Protein AF-A0A973GF96-F1 (afdb_monomer)

Solvent-accessible surface area (backbone atoms only — not comparable to full-atom values): 6576 Å² total; per-residue (Å²): 126,82,78,72,76,74,77,80,76,48,70,66,60,51,32,54,51,47,19,66,75,70,74,46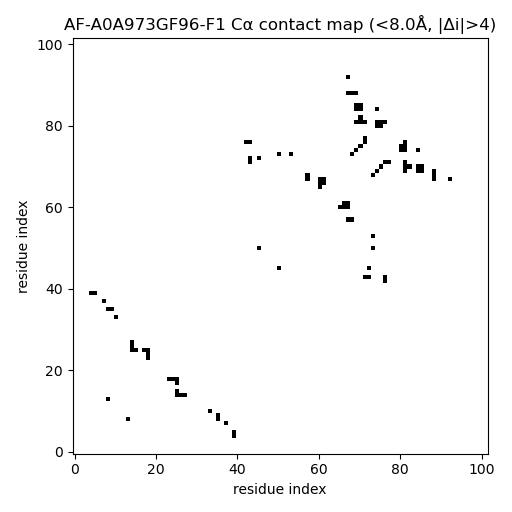,94,52,54,78,91,75,56,94,75,86,82,87,81,87,67,99,65,75,82,81,78,82,54,92,67,42,68,59,52,49,51,53,48,54,52,56,32,62,74,71,48,101,57,88,87,64,36,47,88,66,54,38,79,49,68,70,44,19,53,53,48,40,50,55,50,51,55,51,51,54,52,53,51,57,66,71,76,110

Nearest PDB structures (foldseek):
  1skr-assembly1_A  TM=3.603E-01  e=5.809E+00  Escherichia phage T7

Structure (mmCIF, N/CA/C/O backbone):
data_AF-A0A973GF96-F1
#
_entry.id   AF-A0A973GF96-F1
#
loop_
_atom_site.group_PDB
_atom_site.id
_atom_site.type_symbol
_atom_site.label_atom_id
_atom_site.label_alt_id
_atom_site.label_comp_id
_atom_site.label_asym_id
_atom_site.label_entity_id
_atom_site.label_seq_id
_atom_site.pdbx_PDB_ins_code
_atom_site.Cartn_x
_atom_site.Cartn_y
_atom_site.Cartn_z
_atom_site.occupancy
_atom_site.B_iso_or_equiv
_atom_site.auth_seq_id
_atom_site.auth_comp_id
_atom_site.auth_asym_id
_atom_site.auth_atom_id
_atom_site.pdbx_PDB_model_num
ATOM 1 N N . GLY A 1 1 ? -7.239 18.621 -9.457 1.00 37.84 1 GLY A N 1
ATOM 2 C CA . GLY A 1 1 ? -7.088 18.358 -10.898 1.00 37.84 1 GLY A CA 1
ATOM 3 C C . GLY A 1 1 ? -7.367 16.895 -11.134 1.00 37.84 1 GLY A C 1
ATOM 4 O O . GLY A 1 1 ? -6.974 16.092 -10.298 1.00 37.84 1 GLY A O 1
ATOM 5 N N . ARG A 1 2 ? -8.088 16.551 -12.203 1.00 37.94 2 ARG A N 1
ATOM 6 C CA . ARG A 1 2 ? -8.207 15.157 -12.652 1.00 37.94 2 ARG A CA 1
ATOM 7 C C . ARG A 1 2 ? -6.775 14.628 -12.840 1.00 37.94 2 ARG A C 1
ATOM 9 O O . ARG A 1 2 ? -6.010 15.352 -13.476 1.00 37.94 2 ARG A O 1
ATOM 16 N N . PRO A 1 3 ? -6.372 13.489 -12.249 1.00 47.53 3 PRO A N 1
ATOM 17 C CA . PRO A 1 3 ? -5.050 12.950 -12.526 1.00 47.53 3 PRO A CA 1
ATOM 18 C C . PRO A 1 3 ? -4.946 12.766 -14.039 1.00 47.53 3 PRO A C 1
ATOM 20 O O . PRO A 1 3 ? -5.864 12.221 -14.660 1.00 47.53 3 PRO A O 1
ATOM 23 N N . ASP A 1 4 ? -3.881 13.320 -14.617 1.00 51.06 4 ASP A N 1
ATOM 24 C CA . ASP A 1 4 ? -3.524 13.085 -16.009 1.00 51.06 4 ASP A CA 1
ATOM 25 C C . ASP A 1 4 ? -3.574 11.574 -16.233 1.00 51.06 4 ASP A C 1
ATOM 27 O O . ASP A 1 4 ? -3.113 10.812 -15.376 1.00 51.06 4 ASP A O 1
ATOM 31 N N . ARG A 1 5 ? -4.210 11.124 -17.318 1.00 55.50 5 ARG A N 1
ATOM 32 C CA . ARG A 1 5 ? -4.266 9.698 -17.652 1.00 55.50 5 ARG A CA 1
ATOM 33 C C . ARG A 1 5 ? -2.815 9.239 -17.709 1.00 55.50 5 ARG A C 1
ATOM 35 O O . ARG A 1 5 ? -2.125 9.645 -18.638 1.00 55.50 5 ARG A O 1
ATOM 42 N N . ALA A 1 6 ? -2.353 8.483 -16.708 1.00 58.41 6 ALA A N 1
ATOM 43 C CA . ALA A 1 6 ? -0.967 8.037 -16.651 1.00 58.41 6 ALA A CA 1
ATOM 44 C C . ALA A 1 6 ? -0.606 7.501 -18.037 1.00 58.41 6 ALA A C 1
ATOM 46 O O . ALA A 1 6 ? -1.337 6.657 -18.570 1.00 58.41 6 ALA A O 1
ATOM 47 N N . ALA A 1 7 ? 0.410 8.100 -18.666 1.00 63.34 7 ALA A N 1
ATOM 48 C CA . ALA A 1 7 ? 0.797 7.732 -20.015 1.00 63.34 7 ALA A CA 1
ATOM 49 C C . ALA A 1 7 ? 1.006 6.216 -20.024 1.00 63.34 7 ALA A C 1
ATOM 51 O O . ALA A 1 7 ? 1.749 5.685 -19.197 1.00 63.34 7 ALA A O 1
ATOM 52 N N . ARG A 1 8 ? 0.264 5.514 -20.887 1.00 71.94 8 ARG A N 1
ATOM 53 C CA . ARG A 1 8 ? 0.437 4.072 -21.050 1.00 71.94 8 ARG A CA 1
ATOM 54 C C . ARG A 1 8 ? 1.889 3.838 -21.438 1.00 71.94 8 ARG A C 1
ATOM 56 O O . ARG A 1 8 ? 2.353 4.435 -22.404 1.00 71.94 8 ARG A O 1
ATOM 63 N N . VAL A 1 9 ? 2.592 3.010 -20.674 1.00 83.44 9 VAL A N 1
ATOM 64 C CA . VAL A 1 9 ? 3.954 2.606 -21.019 1.00 83.44 9 VAL A CA 1
ATOM 65 C C . VAL A 1 9 ? 3.829 1.395 -21.930 1.00 83.44 9 VAL A C 1
ATOM 67 O O . VAL A 1 9 ? 3.530 0.287 -21.476 1.00 83.44 9 VAL A O 1
ATOM 70 N N . ASP A 1 10 ? 3.988 1.629 -23.229 1.00 89.88 10 ASP A N 1
ATOM 71 C CA . ASP A 1 10 ? 3.992 0.560 -24.218 1.00 89.88 10 ASP A CA 1
ATOM 72 C C . ASP A 1 10 ? 5.279 -0.278 -24.147 1.00 89.88 10 ASP A C 1
ATOM 74 O O . ASP A 1 10 ? 6.245 0.033 -23.442 1.00 89.88 10 ASP A O 1
ATOM 78 N N . GLN A 1 11 ? 5.262 -1.409 -24.848 1.00 93.75 11 GLN A N 1
ATOM 79 C CA . GLN A 1 11 ? 6.366 -2.364 -24.854 1.00 93.75 11 GLN A CA 1
ATOM 80 C C . GLN A 1 11 ? 7.667 -1.749 -25.390 1.00 93.75 11 GLN A C 1
ATOM 82 O O . GLN A 1 11 ? 8.741 -2.063 -24.882 1.00 93.75 11 GLN A O 1
ATOM 87 N N . GLU A 1 12 ? 7.583 -0.886 -26.404 1.00 93.81 12 GLU A N 1
ATOM 88 C CA . GLU A 1 12 ? 8.753 -0.254 -27.016 1.00 93.81 12 GLU A CA 1
ATOM 89 C C . GLU A 1 12 ? 9.451 0.688 -26.030 1.00 93.81 12 GLU A C 1
ATOM 91 O O . GLU A 1 12 ? 10.660 0.567 -25.816 1.00 93.81 12 GLU A O 1
ATOM 96 N N . THR A 1 13 ? 8.685 1.543 -25.349 1.00 93.88 13 THR A N 1
ATOM 97 C CA . THR A 1 13 ? 9.202 2.429 -24.298 1.00 93.88 13 THR A CA 1
ATOM 98 C C . THR A 1 13 ? 9.856 1.619 -23.179 1.00 93.88 13 THR A C 1
ATOM 100 O O . THR A 1 13 ? 10.975 1.918 -22.761 1.00 93.88 13 THR A O 1
ATOM 103 N N . ALA A 1 14 ? 9.206 0.538 -22.733 1.00 94.31 14 ALA A N 1
ATOM 104 C CA . ALA A 1 14 ? 9.740 -0.323 -21.682 1.00 94.31 14 ALA A CA 1
ATOM 105 C C . ALA A 1 14 ? 11.069 -0.999 -22.080 1.00 94.31 14 ALA A C 1
ATOM 107 O O . ALA A 1 14 ? 11.984 -1.083 -21.258 1.00 94.31 14 ALA A O 1
ATOM 108 N N . LEU A 1 15 ? 11.208 -1.464 -23.328 1.00 96.38 15 LEU A N 1
ATOM 109 C CA . LEU A 1 15 ? 12.444 -2.073 -23.843 1.00 96.38 15 LEU A CA 1
ATOM 110 C C . LEU A 1 15 ? 13.583 -1.053 -23.981 1.00 96.38 15 LEU A C 1
ATOM 112 O O . LEU A 1 15 ? 14.731 -1.359 -23.641 1.00 96.38 15 LEU A O 1
ATOM 116 N N . ALA A 1 16 ? 13.272 0.167 -24.428 1.00 96.50 16 ALA A N 1
ATOM 117 C CA . ALA A 1 16 ? 14.243 1.253 -24.517 1.00 96.50 16 ALA A CA 1
ATOM 118 C C . ALA A 1 16 ? 14.793 1.631 -23.131 1.00 96.50 16 ALA A C 1
ATOM 120 O O . ALA A 1 16 ? 16.013 1.685 -22.939 1.00 96.50 16 ALA A O 1
ATOM 121 N N . ASP A 1 17 ? 13.914 1.809 -22.142 1.00 96.00 17 ASP A N 1
ATOM 122 C CA . ASP A 1 17 ? 14.313 2.102 -20.762 1.00 96.00 17 ASP A CA 1
ATOM 123 C C . ASP A 1 17 ? 15.082 0.940 -20.131 1.00 96.00 17 ASP A C 1
ATOM 125 O O . ASP A 1 17 ? 16.095 1.156 -19.466 1.00 96.00 17 ASP A O 1
ATOM 129 N N . THR A 1 18 ? 14.667 -0.302 -20.391 1.00 96.44 18 THR A N 1
ATOM 130 C CA . THR A 1 18 ? 15.385 -1.499 -19.928 1.00 96.44 18 THR A CA 1
ATOM 131 C C . THR A 1 18 ? 16.810 -1.525 -20.474 1.00 96.44 18 THR A C 1
ATOM 133 O O . THR A 1 18 ? 17.757 -1.704 -19.708 1.00 96.44 18 THR A O 1
ATOM 136 N N . SER A 1 19 ? 16.983 -1.274 -21.776 1.00 98.00 19 SER A N 1
ATOM 137 C CA . SER A 1 19 ? 18.309 -1.223 -22.399 1.00 98.00 19 SER A CA 1
ATOM 138 C C . SER A 1 19 ? 19.188 -0.144 -21.766 1.00 98.00 19 SER A C 1
ATOM 140 O O . SER A 1 19 ? 20.363 -0.371 -21.472 1.00 98.00 19 SER A O 1
ATOM 142 N N . ARG A 1 20 ? 18.607 1.029 -21.486 1.00 98.12 20 ARG A N 1
ATOM 143 C CA . ARG A 1 20 ? 19.298 2.141 -20.826 1.00 98.12 20 ARG A CA 1
ATOM 144 C C . ARG A 1 20 ? 19.700 1.817 -19.386 1.00 98.12 20 ARG A C 1
ATOM 146 O O . ARG A 1 20 ? 20.803 2.171 -18.982 1.00 98.12 20 ARG A O 1
ATOM 153 N N . LEU A 1 21 ? 18.819 1.183 -18.614 1.00 97.50 21 LEU A N 1
ATOM 154 C CA . LEU A 1 21 ? 19.061 0.845 -17.209 1.00 97.50 21 LEU A CA 1
ATOM 155 C C . LEU A 1 21 ? 20.097 -0.271 -17.051 1.00 97.50 21 LEU A C 1
ATOM 157 O O . LEU A 1 21 ? 20.892 -0.233 -16.115 1.00 97.50 21 LEU A O 1
ATOM 161 N N . LEU A 1 22 ? 20.088 -1.251 -17.955 1.00 97.12 22 LEU A N 1
ATOM 162 C CA . LEU A 1 22 ? 20.983 -2.408 -17.898 1.00 97.12 22 LEU A CA 1
ATOM 163 C C . LEU A 1 22 ? 22.306 -2.191 -18.646 1.00 97.12 22 LEU A C 1
ATOM 165 O O . LEU A 1 22 ? 23.259 -2.931 -18.414 1.00 97.12 22 LEU A O 1
ATOM 169 N N . GLY A 1 23 ? 22.381 -1.199 -19.539 1.00 98.00 23 GLY A N 1
ATOM 170 C CA . GLY A 1 23 ? 23.577 -0.905 -20.335 1.00 98.00 23 GLY A CA 1
ATOM 171 C C . GLY A 1 23 ? 23.851 -1.908 -21.462 1.00 98.00 23 GLY A C 1
ATOM 172 O O . GLY A 1 23 ? 24.945 -1.915 -22.023 1.00 98.00 23 GLY A O 1
ATOM 173 N N . VAL A 1 24 ? 22.875 -2.751 -21.803 1.00 97.75 24 VAL A N 1
ATOM 174 C CA . VAL A 1 24 ? 2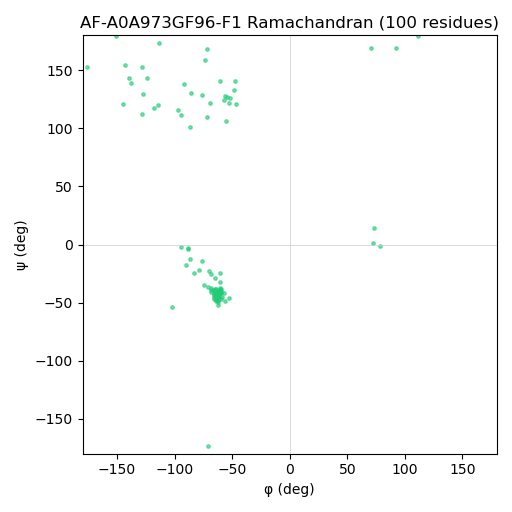2.934 -3.734 -22.894 1.00 97.75 24 VAL A CA 1
ATOM 175 C C . VAL A 1 24 ? 21.712 -3.576 -23.790 1.00 97.75 24 VAL A C 1
ATOM 177 O O . VAL A 1 24 ? 20.664 -3.134 -23.329 1.00 97.75 24 VAL A O 1
ATOM 180 N N . ALA A 1 25 ? 21.828 -3.933 -25.069 1.00 97.06 25 ALA A N 1
ATOM 181 C CA . ALA A 1 25 ? 20.677 -3.917 -25.966 1.00 97.06 25 ALA A CA 1
ATOM 182 C C . ALA A 1 25 ? 19.694 -5.032 -25.576 1.00 97.06 25 ALA A C 1
ATOM 184 O O . ALA A 1 25 ? 20.067 -6.203 -25.576 1.00 97.06 25 ALA A O 1
ATOM 185 N N . VAL A 1 26 ? 18.452 -4.659 -25.263 1.00 97.19 26 VAL A N 1
ATOM 186 C CA . VAL A 1 26 ? 17.332 -5.580 -25.037 1.00 97.19 26 VAL A CA 1
ATOM 187 C C . VAL A 1 26 ? 16.267 -5.289 -26.086 1.00 97.19 26 VAL A C 1
ATOM 189 O O . VAL A 1 26 ? 15.727 -4.185 -26.159 1.00 97.19 26 VAL A O 1
ATOM 192 N N . THR A 1 27 ? 15.981 -6.277 -26.925 1.00 96.25 27 THR A N 1
ATOM 193 C CA . THR A 1 27 ? 15.075 -6.159 -28.069 1.00 96.25 27 THR A CA 1
ATOM 194 C C . THR A 1 27 ? 13.818 -7.003 -27.882 1.00 96.25 27 THR A C 1
ATOM 196 O O . THR A 1 27 ? 13.702 -7.800 -26.954 1.00 96.25 27 THR A O 1
ATOM 199 N N . ALA A 1 28 ? 12.862 -6.872 -28.805 1.00 95.38 28 ALA A N 1
ATOM 200 C CA . ALA A 1 28 ? 11.673 -7.722 -28.815 1.00 95.38 28 ALA A CA 1
ATOM 201 C C . ALA A 1 28 ? 12.000 -9.222 -28.968 1.00 95.38 28 ALA A C 1
ATOM 203 O O . ALA A 1 28 ? 11.210 -10.052 -28.526 1.00 95.38 28 ALA A O 1
ATOM 204 N N . ALA A 1 29 ? 13.150 -9.575 -29.556 1.00 96.56 29 ALA A N 1
ATOM 205 C CA . ALA A 1 29 ? 13.587 -10.965 -29.678 1.00 96.56 29 ALA A CA 1
ATOM 206 C C . ALA A 1 29 ? 13.997 -11.582 -28.328 1.00 96.56 29 ALA A C 1
ATOM 208 O O . ALA A 1 29 ? 13.941 -12.799 -28.170 1.00 96.56 29 ALA A O 1
ATOM 209 N N . ASP A 1 30 ? 14.360 -10.748 -27.352 1.00 95.75 30 ASP A N 1
ATOM 210 C CA . ASP A 1 30 ? 14.786 -11.166 -26.014 1.00 95.75 30 ASP A CA 1
ATOM 211 C C . ASP A 1 30 ? 13.596 -11.319 -25.042 1.00 95.75 30 ASP A C 1
ATOM 213 O O . ASP A 1 30 ? 13.763 -11.716 -23.887 1.00 95.75 30 ASP A O 1
ATOM 217 N N . LEU A 1 31 ? 12.375 -10.997 -25.489 1.00 95.25 31 LEU A N 1
ATOM 218 C CA . LEU A 1 31 ? 11.186 -10.923 -24.649 1.00 95.25 31 LEU A CA 1
ATOM 219 C C . LEU A 1 31 ? 10.357 -12.213 -24.705 1.00 95.25 31 LEU A C 1
ATOM 221 O O . LEU A 1 31 ? 9.748 -12.538 -25.720 1.00 95.25 31 LEU A O 1
ATOM 225 N N . LEU A 1 32 ? 10.255 -12.912 -23.572 1.00 96.56 32 LEU A N 1
ATOM 226 C CA . LEU A 1 32 ? 9.439 -14.132 -23.460 1.00 96.56 32 LEU A CA 1
ATOM 227 C C . LEU A 1 32 ? 7.936 -13.854 -23.301 1.00 96.56 32 LEU A C 1
ATOM 229 O O . LEU A 1 32 ? 7.110 -14.721 -23.577 1.00 96.56 32 LEU A O 1
ATOM 233 N N . GLY A 1 33 ? 7.565 -12.662 -22.833 1.00 93.69 33 GLY A N 1
ATOM 234 C CA . GLY A 1 33 ? 6.172 -12.283 -22.639 1.00 93.69 33 GLY A CA 1
ATOM 235 C C . GLY A 1 33 ? 6.014 -10.838 -22.181 1.00 93.69 33 GLY A C 1
ATOM 236 O O . GLY A 1 33 ? 6.893 -10.276 -21.532 1.00 93.69 33 GLY A O 1
ATOM 237 N N . TYR A 1 34 ? 4.868 -10.249 -22.514 1.00 92.62 34 TYR A N 1
ATOM 238 C CA . TYR A 1 34 ? 4.516 -8.875 -22.172 1.00 92.62 34 TYR A CA 1
ATOM 239 C C . TYR A 1 34 ? 3.062 -8.797 -21.718 1.00 92.62 34 TYR A C 1
ATOM 241 O O . TYR A 1 34 ? 2.176 -9.421 -22.305 1.00 92.62 34 TYR A O 1
ATOM 249 N N . ARG A 1 35 ? 2.814 -8.006 -20.674 1.00 91.00 35 ARG A N 1
ATOM 250 C CA . ARG A 1 35 ? 1.470 -7.671 -20.214 1.00 91.00 35 ARG A CA 1
ATOM 251 C C . ARG A 1 35 ? 1.458 -6.246 -19.701 1.00 91.00 35 ARG A C 1
ATOM 253 O O . ARG A 1 35 ? 2.138 -5.930 -18.729 1.00 91.00 35 ARG A O 1
ATOM 260 N N . GLU A 1 36 ? 0.617 -5.422 -20.302 1.00 89.12 36 GLU A N 1
ATOM 261 C CA . GLU A 1 36 ? 0.322 -4.105 -19.763 1.00 89.12 36 GLU A CA 1
ATOM 262 C C . GLU A 1 36 ? -0.809 -4.205 -18.736 1.00 89.12 36 GLU A C 1
ATOM 264 O O . GLU A 1 36 ? -1.856 -4.804 -18.994 1.00 89.12 36 GLU A O 1
ATOM 269 N N . GLN A 1 37 ? -0.603 -3.612 -17.563 1.00 85.88 37 GLN A N 1
ATOM 270 C CA . GLN A 1 37 ? -1.641 -3.449 -16.555 1.00 85.88 37 GLN A CA 1
ATOM 271 C C . GLN A 1 37 ? -1.678 -1.986 -16.137 1.00 85.88 37 GLN A C 1
ATOM 273 O O . GLN A 1 37 ? -0.753 -1.486 -15.501 1.00 85.88 37 GLN A O 1
ATOM 278 N N . VAL A 1 38 ? -2.775 -1.320 -16.482 1.00 82.94 38 VAL A N 1
ATOM 279 C CA . VAL A 1 38 ? -3.024 0.062 -16.080 1.00 82.94 38 VAL A CA 1
ATOM 280 C C . VAL A 1 38 ? -3.808 0.060 -14.774 1.00 82.94 38 VAL A C 1
ATOM 282 O O . VAL A 1 38 ? -4.743 -0.724 -14.595 1.00 82.94 38 VAL A O 1
ATOM 285 N N . TRP A 1 39 ? -3.420 0.952 -13.869 1.00 82.44 39 TRP A N 1
ATOM 286 C CA . TRP A 1 39 ? -4.120 1.220 -12.621 1.00 82.44 39 TRP A CA 1
ATOM 287 C C . TRP A 1 39 ? -4.650 2.649 -12.689 1.00 82.44 39 TRP A C 1
ATOM 289 O O . TRP A 1 39 ? -3.871 3.584 -12.860 1.00 82.44 39 TRP A O 1
ATOM 299 N N . GLU A 1 40 ? -5.968 2.827 -12.587 1.00 77.81 40 GLU A N 1
ATOM 300 C CA . GLU A 1 40 ? -6.595 4.159 -12.665 1.00 77.81 40 GLU A CA 1
ATOM 301 C C . GLU A 1 40 ? -6.179 5.067 -11.503 1.00 77.81 40 GLU A C 1
ATOM 303 O O . GLU A 1 40 ? -6.107 6.287 -11.640 1.00 77.81 40 GLU A O 1
ATOM 308 N N . THR A 1 41 ? -5.863 4.457 -10.361 1.00 71.94 41 THR A N 1
ATOM 309 C CA . THR A 1 41 ? -5.340 5.127 -9.176 1.00 71.94 41 THR A CA 1
ATOM 310 C C . THR A 1 41 ? -4.068 4.426 -8.724 1.00 71.94 41 THR A C 1
ATOM 312 O O . THR A 1 41 ? -4.059 3.206 -8.552 1.00 71.94 41 THR A O 1
ATOM 315 N N . GLY A 1 42 ? -3.002 5.198 -8.515 1.00 76.81 42 GLY A N 1
ATOM 316 C CA . GLY A 1 42 ? -1.762 4.695 -7.930 1.00 76.81 42 GLY A CA 1
ATOM 317 C C . GLY A 1 42 ? -1.893 4.378 -6.438 1.00 76.81 42 GLY A C 1
ATOM 318 O O . GLY A 1 42 ? -2.970 4.458 -5.844 1.00 76.81 42 GLY A O 1
ATOM 319 N N . LEU A 1 43 ? -0.762 4.044 -5.815 1.00 77.69 43 LEU A N 1
ATOM 320 C CA . LEU A 1 43 ? -0.700 3.852 -4.368 1.00 77.69 43 LEU A CA 1
ATOM 321 C C . LEU A 1 43 ? -1.093 5.148 -3.631 1.00 77.69 43 LEU A C 1
ATOM 323 O O . LEU A 1 43 ? -0.686 6.230 -4.063 1.00 77.69 43 LEU A O 1
ATOM 327 N N . PRO A 1 44 ? -1.840 5.061 -2.510 1.00 76.69 44 PRO A N 1
ATOM 328 C CA . PRO A 1 44 ? -2.125 6.217 -1.671 1.00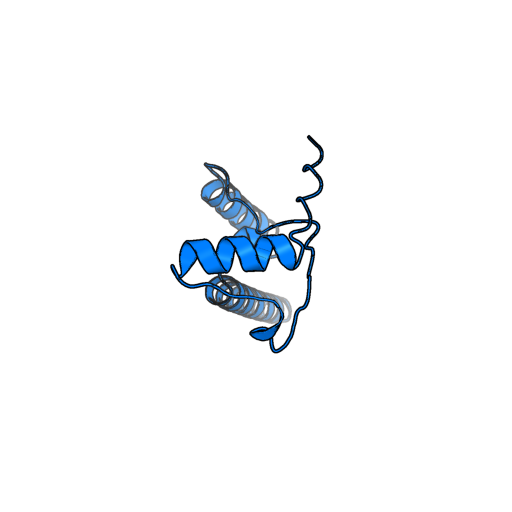 76.69 44 PRO A CA 1
ATOM 329 C C . PRO A 1 44 ? -0.845 6.970 -1.299 1.00 76.69 44 PRO A C 1
ATOM 331 O O . PRO A 1 44 ? 0.087 6.391 -0.740 1.00 76.69 44 PRO A O 1
ATOM 334 N N . VAL A 1 45 ? -0.817 8.272 -1.582 1.00 77.44 45 VAL A N 1
ATOM 335 C CA . VAL A 1 45 ? 0.284 9.153 -1.185 1.00 77.44 45 VAL A CA 1
ATOM 336 C C . VAL A 1 45 ? -0.091 9.817 0.132 1.00 77.44 45 VAL A C 1
ATOM 338 O O . VAL A 1 45 ? -1.014 10.629 0.197 1.00 77.44 45 VAL A O 1
ATOM 341 N N . ALA A 1 46 ? 0.617 9.455 1.201 1.00 79.81 46 ALA A N 1
ATOM 342 C CA . ALA A 1 46 ? 0.423 10.075 2.502 1.00 79.81 46 ALA A CA 1
ATOM 343 C C . ALA A 1 46 ? 0.985 11.504 2.486 1.00 79.81 46 ALA A C 1
ATOM 345 O O . ALA A 1 46 ? 2.196 11.713 2.452 1.00 79.81 46 ALA A O 1
ATOM 346 N N . MET A 1 47 ? 0.093 12.493 2.521 1.00 84.62 47 MET A N 1
ATOM 347 C CA . MET A 1 47 ? 0.471 13.900 2.672 1.00 84.62 47 MET A CA 1
ATOM 348 C C . MET A 1 47 ? 0.920 14.196 4.113 1.00 84.62 47 MET A C 1
ATOM 350 O O . MET A 1 47 ? 0.499 13.490 5.034 1.00 84.62 47 MET A O 1
ATOM 354 N N . PRO A 1 48 ? 1.700 15.264 4.364 1.00 92.75 48 PRO A N 1
ATOM 355 C CA . PRO A 1 48 ? 2.013 15.692 5.726 1.00 92.75 48 PRO A CA 1
ATOM 356 C C . PRO A 1 48 ? 0.766 15.770 6.630 1.00 92.75 48 PRO A C 1
ATOM 358 O O . PRO A 1 48 ? -0.336 16.140 6.196 1.00 92.75 48 PRO A O 1
ATOM 361 N N . GLY A 1 49 ? 0.916 15.356 7.889 1.00 92.94 49 GLY A N 1
ATOM 362 C CA . GLY A 1 49 ? -0.185 15.286 8.854 1.00 92.94 49 GLY A CA 1
ATOM 363 C C . GLY A 1 49 ? -1.117 14.073 8.695 1.00 92.94 49 GLY A C 1
ATOM 364 O O . GLY A 1 49 ? -2.108 13.959 9.414 1.00 92.94 49 GLY A O 1
ATOM 365 N N . HIS A 1 50 ? -0.890 13.194 7.709 1.00 93.06 50 HIS A N 1
ATOM 366 C CA . HIS A 1 50 ? -1.779 12.055 7.442 1.00 93.06 50 HIS A CA 1
ATOM 367 C C . HIS A 1 50 ? -1.828 11.065 8.601 1.00 93.06 50 HIS A C 1
ATOM 369 O O . HIS A 1 50 ? -2.908 10.617 8.983 1.00 93.06 50 HIS A O 1
ATOM 375 N N . ARG A 1 51 ? -0.671 10.767 9.195 1.00 91.31 51 ARG A N 1
ATOM 376 C CA . ARG A 1 51 ? -0.567 9.839 10.323 1.00 91.31 51 ARG A CA 1
ATOM 377 C C . ARG A 1 51 ? -1.363 10.344 11.526 1.00 91.31 51 ARG A C 1
ATOM 379 O O . ARG A 1 51 ? -2.088 9.575 12.147 1.00 91.31 51 ARG A O 1
ATOM 386 N N . GLU A 1 52 ? -1.270 11.637 11.808 1.00 95.81 52 GLU A N 1
ATOM 387 C CA . GLU A 1 52 ? -1.976 12.314 12.893 1.00 95.81 52 GLU A CA 1
ATOM 388 C C . GLU A 1 52 ? -3.490 12.301 12.652 1.00 95.81 52 GLU A C 1
ATOM 390 O O . GLU A 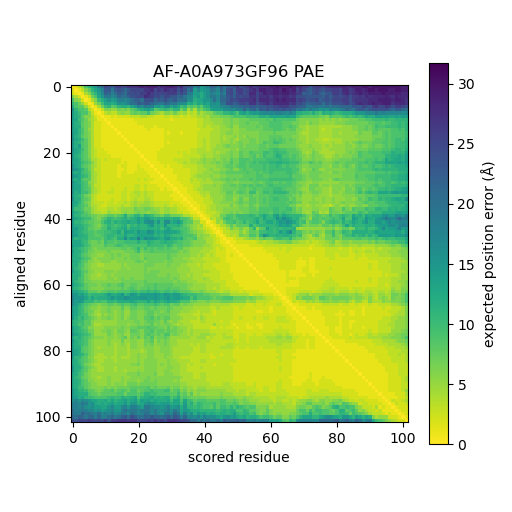1 52 ? -4.253 11.965 13.556 1.00 95.81 52 GLU A O 1
ATOM 395 N N . ARG A 1 53 ? -3.938 12.579 11.418 1.00 95.81 53 ARG A N 1
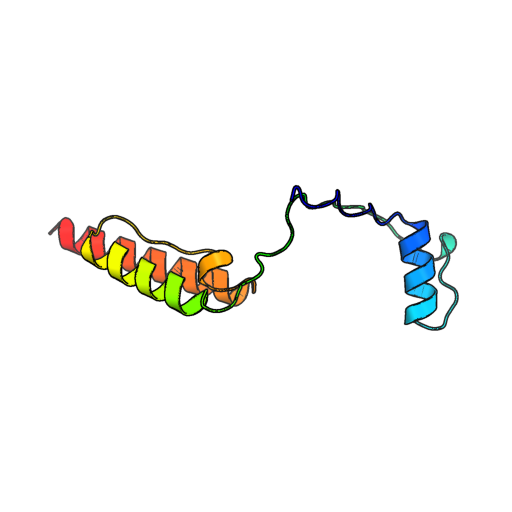ATOM 396 C CA . ARG A 1 53 ? -5.363 12.507 11.044 1.00 95.81 53 ARG A CA 1
ATOM 397 C C . ARG A 1 53 ? -5.931 11.096 11.185 1.00 95.81 53 ARG A C 1
ATOM 399 O O . ARG A 1 53 ? -7.030 10.933 11.707 1.00 95.81 53 ARG A O 1
ATOM 406 N N . VAL A 1 54 ? -5.190 10.078 10.748 1.00 96.19 54 VAL A N 1
ATOM 407 C CA . VAL A 1 54 ? -5.593 8.672 10.898 1.00 96.19 54 VAL A CA 1
ATOM 408 C C . VAL A 1 54 ? -5.672 8.271 12.373 1.00 96.19 54 VAL A C 1
ATOM 410 O O . VAL A 1 54 ? -6.624 7.600 12.770 1.00 96.19 54 VAL A O 1
ATOM 413 N N . ALA A 1 55 ? -4.709 8.696 13.194 1.00 95.56 55 ALA A N 1
ATOM 414 C CA . ALA A 1 55 ? -4.726 8.430 14.629 1.00 95.56 55 ALA A CA 1
ATOM 415 C C . ALA A 1 55 ? -5.947 9.070 15.308 1.00 95.56 55 ALA A C 1
ATOM 417 O O . ALA A 1 55 ? -6.674 8.383 16.023 1.00 95.56 55 ALA A O 1
ATOM 418 N N . ALA A 1 56 ? -6.224 10.346 15.020 1.00 97.00 56 ALA A N 1
ATOM 419 C CA . ALA A 1 56 ? -7.400 11.045 15.535 1.00 97.00 56 ALA A CA 1
ATOM 420 C C . ALA A 1 56 ? -8.714 10.368 15.106 1.00 97.00 56 ALA A C 1
ATOM 422 O O . ALA A 1 56 ? -9.621 10.208 15.918 1.00 97.00 56 ALA A O 1
ATOM 423 N N . LEU A 1 57 ? -8.799 9.900 13.855 1.00 96.50 57 LEU A N 1
ATOM 424 C CA . LEU A 1 57 ? -9.958 9.151 13.372 1.00 96.50 57 LEU A CA 1
ATOM 425 C C . LEU A 1 57 ? -10.156 7.838 14.139 1.00 96.50 57 LEU A C 1
ATOM 427 O O . LEU A 1 57 ? -11.276 7.529 14.529 1.00 96.50 57 LEU A O 1
ATOM 431 N N . ARG A 1 58 ? -9.090 7.063 14.375 1.00 96.06 58 ARG A N 1
ATOM 432 C CA . ARG A 1 58 ? -9.186 5.811 15.147 1.00 96.06 58 ARG A CA 1
ATOM 433 C C . ARG A 1 58 ? -9.681 6.054 16.573 1.00 96.06 58 ARG A C 1
ATOM 435 O O . ARG A 1 58 ? -10.485 5.264 17.054 1.00 96.06 58 ARG A O 1
ATOM 442 N N . VAL A 1 59 ? -9.248 7.143 17.213 1.00 96.00 59 VAL A N 1
ATOM 443 C CA . VAL A 1 59 ? -9.750 7.550 18.538 1.00 96.00 59 VAL A CA 1
ATOM 444 C C . VAL A 1 59 ? -11.245 7.867 18.474 1.00 96.00 59 VAL A C 1
ATOM 446 O O . VAL A 1 59 ? -12.019 7.260 19.207 1.00 96.00 59 VAL A O 1
ATOM 449 N N . ALA A 1 60 ? -11.669 8.724 17.542 1.00 96.00 60 ALA A N 1
ATOM 450 C CA . ALA A 1 60 ? -13.078 9.092 17.396 1.00 96.00 60 ALA A CA 1
ATOM 451 C C . ALA A 1 60 ? -13.984 7.877 17.108 1.00 96.00 60 ALA A C 1
ATOM 453 O O . ALA A 1 60 ? -15.090 7.778 17.632 1.00 96.00 60 ALA A O 1
ATOM 454 N N . LEU A 1 61 ? -13.516 6.921 16.299 1.00 94.50 61 LEU A N 1
ATOM 455 C CA . LEU A 1 61 ? -14.252 5.685 16.015 1.00 94.50 61 LEU A CA 1
ATOM 456 C C . LEU A 1 61 ? -14.358 4.768 17.236 1.00 94.50 61 LEU A C 1
ATOM 458 O O . LEU A 1 61 ? -15.400 4.150 17.439 1.00 94.50 61 LEU A O 1
ATOM 462 N N . ALA A 1 62 ? -13.306 4.690 18.053 1.00 91.12 62 ALA A N 1
ATOM 463 C CA . ALA A 1 62 ? -13.336 3.917 19.289 1.00 91.12 62 ALA A CA 1
ATOM 464 C C . ALA A 1 62 ? -14.349 4.490 20.295 1.00 91.12 62 ALA A C 1
ATOM 466 O O . ALA A 1 62 ? -15.047 3.719 20.946 1.00 91.12 62 ALA A O 1
ATOM 467 N N . GLU A 1 63 ? -14.471 5.820 20.379 1.00 91.19 63 GLU A N 1
ATOM 468 C CA . GLU A 1 63 ? -15.450 6.500 21.243 1.00 91.19 63 GLU A CA 1
ATOM 469 C C . GLU A 1 63 ? -16.902 6.265 20.802 1.00 91.19 63 GLU A C 1
ATOM 471 O O . GLU A 1 63 ? -17.774 6.077 21.647 1.00 91.19 63 GLU A O 1
ATOM 476 N N . GLN A 1 64 ? -17.175 6.252 19.491 1.00 89.50 64 GLN A N 1
ATOM 477 C CA . GLN A 1 64 ? -18.513 5.942 18.965 1.00 89.50 64 GLN A CA 1
ATOM 478 C C . GLN A 1 64 ? -18.847 4.445 19.061 1.00 89.50 64 GLN A C 1
ATOM 480 O O . GLN A 1 64 ? -19.996 4.069 19.293 1.00 89.50 64 GLN A O 1
ATOM 485 N N . GLY A 1 65 ? -17.840 3.583 18.890 1.00 85.69 65 GLY A N 1
ATOM 486 C CA . GLY A 1 65 ? -17.991 2.133 18.850 1.00 85.69 65 GLY A CA 1
ATOM 487 C C . GLY A 1 65 ? -18.683 1.621 17.579 1.00 85.69 65 GLY A C 1
ATOM 488 O O . GLY A 1 65 ? -19.225 2.369 16.771 1.00 85.69 65 GLY A O 1
ATOM 489 N N . GLY A 1 66 ? -18.645 0.299 17.372 1.00 87.12 66 GLY A N 1
ATOM 490 C CA . GLY A 1 66 ? -19.356 -0.364 16.262 1.00 87.12 66 GLY A CA 1
ATOM 491 C C . GLY A 1 66 ? -18.768 -0.140 14.861 1.00 87.12 66 GLY A C 1
ATOM 492 O O . GLY A 1 66 ? -19.298 -0.679 13.894 1.00 87.12 66 GLY A O 1
ATOM 493 N N . LEU A 1 67 ? -17.665 0.605 14.741 1.00 92.50 67 LEU A N 1
ATOM 494 C CA . LEU A 1 67 ? -16.951 0.814 13.486 1.00 92.50 67 LEU A CA 1
ATOM 495 C C . LEU A 1 67 ? -15.435 0.772 13.709 1.00 92.50 67 LEU A C 1
ATOM 497 O O . LEU A 1 67 ? -14.917 1.233 14.723 1.00 92.50 67 LEU A O 1
ATOM 501 N N . SER A 1 68 ? -14.701 0.211 12.752 1.00 95.00 68 SER A N 1
ATOM 502 C CA . SER A 1 68 ? -13.235 0.186 12.741 1.00 95.00 68 SER A CA 1
ATOM 503 C C . SER A 1 68 ? -12.709 0.353 11.319 1.00 95.00 68 SER A C 1
ATOM 505 O O . SER A 1 68 ? -13.397 0.029 10.354 1.00 95.00 68 SER A O 1
ATOM 507 N N . VAL A 1 69 ? -11.486 0.871 11.185 1.00 96.44 69 VAL A N 1
ATOM 508 C CA . VAL A 1 69 ? -10.847 1.146 9.888 1.00 96.44 69 VAL A CA 1
ATOM 509 C C . VAL A 1 69 ? -9.494 0.449 9.762 1.00 96.44 69 VAL A C 1
ATOM 511 O O . VAL A 1 69 ? -8.718 0.357 10.715 1.00 96.44 69 VAL A O 1
ATOM 514 N N . THR A 1 70 ? -9.203 -0.013 8.550 1.00 96.69 70 THR A N 1
ATOM 515 C CA . THR A 1 70 ? -7.937 -0.637 8.147 1.00 96.69 70 THR A CA 1
ATOM 516 C C . THR A 1 70 ? -7.689 -0.380 6.653 1.00 96.69 70 THR A C 1
ATOM 518 O O . THR A 1 70 ? -8.502 0.263 5.982 1.00 96.69 70 THR A O 1
ATOM 521 N N . GLY A 1 71 ? -6.572 -0.869 6.116 1.00 94.50 71 GLY A N 1
ATOM 522 C CA . GLY A 1 71 ? -6.218 -0.785 4.701 1.00 94.50 71 GLY A CA 1
ATOM 523 C C . GLY A 1 71 ? -5.027 0.127 4.417 1.00 94.50 71 GLY A C 1
ATOM 524 O O . GLY A 1 71 ? -4.458 0.749 5.313 1.00 94.50 71 GLY A O 1
ATOM 525 N N . ALA A 1 72 ? -4.654 0.223 3.137 1.00 93.56 72 ALA A N 1
ATOM 526 C CA . ALA A 1 72 ? -3.422 0.8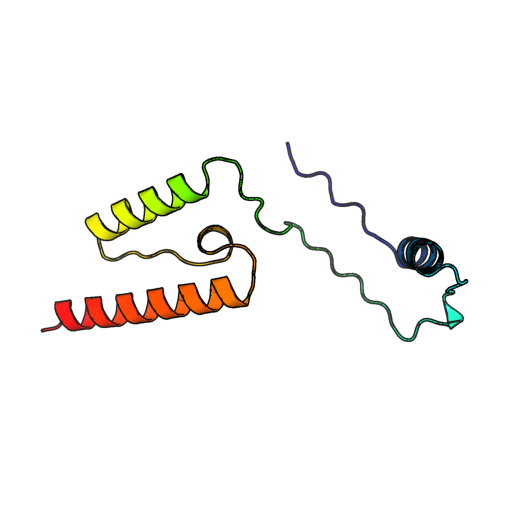88 2.704 1.00 93.56 72 ALA A CA 1
ATOM 527 C C . ALA A 1 72 ? -3.343 2.380 3.073 1.00 93.56 72 ALA A C 1
ATOM 529 O O . ALA A 1 72 ? -2.271 2.906 3.365 1.00 93.56 72 ALA A O 1
ATOM 530 N N . TRP A 1 73 ? -4.485 3.069 3.098 1.00 92.62 73 TRP A N 1
ATOM 531 C CA . TRP A 1 73 ? -4.555 4.474 3.500 1.00 92.62 73 TRP A CA 1
ATOM 532 C C . TRP A 1 73 ? -4.450 4.665 5.021 1.00 92.62 73 TRP A C 1
ATOM 534 O O . TRP A 1 73 ? -4.220 5.781 5.467 1.00 92.62 73 TRP A O 1
ATOM 544 N N . VAL A 1 74 ? -4.592 3.604 5.819 1.00 95.19 74 VAL A N 1
ATOM 545 C CA . VAL A 1 74 ? -4.542 3.646 7.289 1.00 95.19 74 VAL A CA 1
ATOM 546 C C . VAL A 1 74 ? -3.193 3.143 7.798 1.00 95.19 74 VAL A C 1
ATOM 548 O O . VAL A 1 74 ? -2.507 3.843 8.539 1.00 95.19 74 VAL A O 1
ATOM 551 N N . ALA A 1 75 ? -2.802 1.942 7.370 1.00 94.19 75 ALA A N 1
ATOM 552 C CA . ALA A 1 75 ? -1.636 1.208 7.863 1.00 94.19 75 ALA A CA 1
ATOM 553 C C . ALA A 1 75 ? -0.359 1.429 7.026 1.00 94.19 75 ALA A C 1
ATOM 555 O O . ALA A 1 75 ? 0.700 0.896 7.354 1.00 94.19 75 ALA A O 1
ATOM 556 N N . GLY A 1 76 ? -0.451 2.206 5.943 1.00 90.38 76 GLY A N 1
ATOM 557 C CA . GLY A 1 76 ? 0.599 2.345 4.933 1.00 90.38 76 GLY A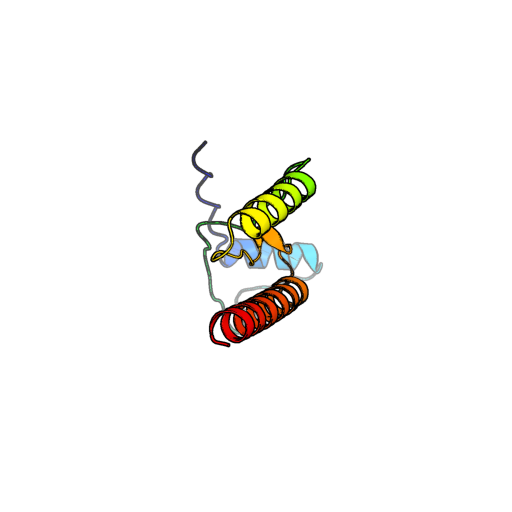 CA 1
ATOM 558 C C . GLY A 1 76 ? 0.427 1.362 3.773 1.00 90.38 76 GLY A C 1
ATOM 559 O O . GLY A 1 76 ? -0.385 0.448 3.822 1.00 90.38 76 GLY A O 1
ATOM 560 N N . THR A 1 77 ? 1.187 1.550 2.695 1.00 91.88 77 THR A N 1
ATOM 561 C CA . THR A 1 77 ? 0.970 0.852 1.412 1.00 91.88 77 THR A CA 1
ATOM 562 C C . THR A 1 77 ? 1.687 -0.495 1.289 1.00 91.88 77 THR A C 1
ATOM 564 O O . THR A 1 77 ? 1.518 -1.195 0.293 1.00 91.88 77 THR A O 1
ATOM 567 N N . GLY A 1 78 ? 2.474 -0.885 2.295 1.00 92.25 78 GLY A N 1
ATOM 568 C CA . GLY A 1 78 ? 3.164 -2.174 2.324 1.00 92.25 78 GLY A CA 1
ATOM 569 C C . GLY A 1 78 ? 2.213 -3.323 2.661 1.00 92.25 78 GLY A C 1
ATOM 570 O O . GLY A 1 78 ? 1.531 -3.278 3.683 1.00 92.25 78 GLY A O 1
ATOM 571 N N . LEU A 1 79 ? 2.218 -4.388 1.850 1.00 95.38 79 LEU A N 1
ATOM 572 C CA . LEU A 1 79 ? 1.319 -5.539 2.020 1.00 95.38 79 LEU A CA 1
ATOM 573 C C . LEU A 1 79 ? 1.381 -6.135 3.437 1.00 95.38 79 LEU A C 1
ATOM 575 O O . LEU A 1 79 ? 0.344 -6.367 4.052 1.00 95.38 79 LEU A O 1
ATOM 579 N N . ALA A 1 80 ? 2.587 -6.329 3.976 1.00 96.62 80 ALA A N 1
ATOM 580 C CA . ALA A 1 80 ? 2.774 -6.866 5.323 1.00 96.62 80 ALA A CA 1
ATOM 581 C C . ALA A 1 80 ? 2.143 -5.973 6.407 1.00 96.62 80 ALA A C 1
ATOM 583 O O . ALA A 1 80 ? 1.485 -6.484 7.314 1.00 96.62 80 ALA A O 1
ATOM 584 N N . ALA A 1 81 ? 2.297 -4.649 6.292 1.00 95.44 81 ALA A N 1
ATOM 585 C CA . ALA A 1 81 ? 1.713 -3.695 7.231 1.00 95.44 81 ALA A CA 1
ATOM 586 C C . ALA A 1 81 ? 0.179 -3.719 7.166 1.00 95.44 81 ALA A C 1
ATOM 588 O O . ALA A 1 81 ? -0.474 -3.813 8.202 1.00 95.44 81 ALA A O 1
ATOM 589 N N . VAL A 1 82 ? -0.390 -3.728 5.955 1.00 96.50 82 VAL A N 1
ATOM 590 C CA . VAL A 1 82 ? -1.84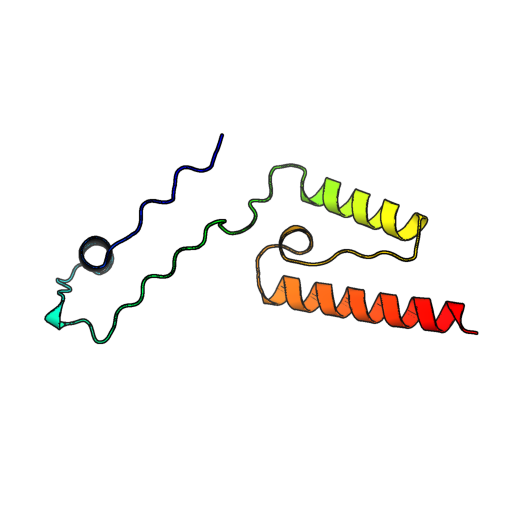6 -3.782 5.744 1.00 96.50 82 VAL A CA 1
ATOM 591 C C . VAL A 1 82 ? -2.448 -5.062 6.307 1.00 96.50 82 VAL A C 1
ATOM 593 O O . VAL A 1 82 ? -3.433 -5.003 7.036 1.00 96.50 82 VAL A O 1
ATOM 596 N N . VAL A 1 83 ? -1.867 -6.220 5.989 1.00 97.88 83 VAL A N 1
ATOM 597 C CA . VAL A 1 83 ? -2.394 -7.514 6.447 1.00 97.88 83 VAL A CA 1
ATOM 598 C C . VAL A 1 83 ? -2.308 -7.633 7.967 1.00 97.88 83 VAL A C 1
ATOM 600 O O . VAL A 1 83 ? -3.250 -8.115 8.593 1.00 97.88 83 VAL A O 1
ATOM 603 N N . THR A 1 84 ? -1.205 -7.180 8.566 1.00 98.25 84 THR A N 1
ATOM 604 C CA . THR A 1 84 ? -1.025 -7.218 10.024 1.00 98.25 84 THR A CA 1
ATOM 605 C C . THR A 1 84 ? -2.043 -6.322 10.730 1.00 98.25 84 THR A C 1
ATOM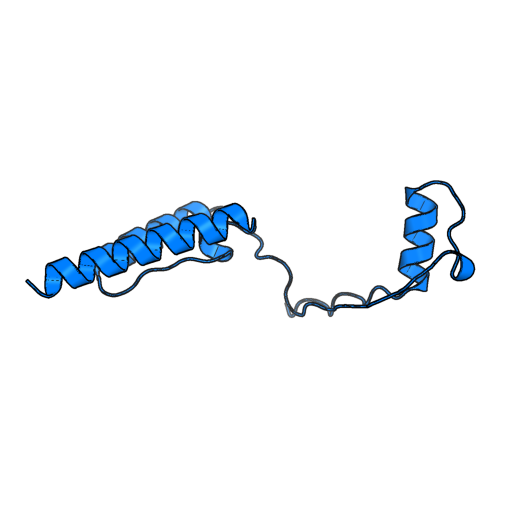 607 O O . THR A 1 84 ? -2.710 -6.776 11.657 1.00 98.25 84 THR A O 1
ATOM 610 N N . ASP A 1 85 ? -2.222 -5.082 10.262 1.00 97.75 85 ASP A N 1
ATOM 611 C CA . ASP A 1 85 ? -3.215 -4.154 10.817 1.00 97.75 85 ASP A CA 1
ATOM 612 C C . ASP A 1 85 ? -4.648 -4.682 10.662 1.00 97.75 85 ASP A C 1
ATOM 614 O O . ASP A 1 85 ? -5.409 -4.683 11.627 1.00 97.75 85 ASP A O 1
ATOM 618 N N . ALA A 1 86 ? -5.007 -5.192 9.480 1.00 97.88 86 ALA A N 1
ATOM 619 C CA . ALA A 1 86 ? -6.346 -5.717 9.218 1.00 97.88 86 ALA A CA 1
ATOM 620 C C . ALA A 1 86 ? -6.696 -6.904 10.124 1.00 97.88 86 ALA A C 1
ATOM 622 O O . ALA A 1 86 ? -7.818 -6.985 10.624 1.00 97.88 86 ALA A O 1
ATOM 623 N N . ARG A 1 87 ? -5.733 -7.800 10.374 1.00 98.19 87 ARG A N 1
ATOM 624 C CA . ARG A 1 87 ? -5.906 -8.917 11.314 1.00 98.19 87 ARG A CA 1
ATOM 625 C C . ARG A 1 87 ? -6.124 -8.425 12.740 1.00 98.19 87 ARG A C 1
ATOM 627 O O . ARG A 1 87 ? -7.099 -8.831 13.361 1.00 98.19 87 ARG A O 1
ATOM 634 N N . ALA A 1 88 ? -5.293 -7.499 13.219 1.00 97.19 88 ALA A N 1
ATOM 635 C CA . ALA A 1 88 ? -5.447 -6.926 14.556 1.00 97.19 88 ALA A CA 1
ATOM 636 C C . ALA A 1 88 ? -6.803 -6.214 14.736 1.00 97.19 88 ALA A C 1
ATOM 638 O O . ALA A 1 88 ? -7.442 -6.335 15.781 1.00 97.19 88 ALA A O 1
ATOM 639 N N . VAL A 1 89 ? -7.277 -5.505 13.706 1.00 96.69 89 VAL A N 1
ATOM 640 C CA . VAL A 1 89 ? -8.605 -4.871 13.709 1.00 96.69 89 VAL A CA 1
ATOM 641 C C . VAL A 1 89 ? -9.721 -5.916 13.764 1.00 96.69 89 VAL A C 1
ATOM 643 O O . VAL A 1 89 ? -10.642 -5.771 14.565 1.00 96.69 89 VAL A O 1
ATOM 646 N N . ALA A 1 90 ? -9.637 -6.980 12.962 1.00 96.44 90 ALA A N 1
ATOM 647 C CA . ALA A 1 90 ? -10.627 -8.056 12.977 1.00 96.44 90 ALA A CA 1
ATOM 648 C C . ALA A 1 90 ? -10.690 -8.764 14.342 1.00 96.44 90 ALA A C 1
ATOM 650 O O . ALA A 1 90 ? -11.778 -8.964 14.876 1.00 96.44 90 ALA A O 1
ATOM 651 N N . GLU A 1 91 ? -9.539 -9.076 14.943 1.00 96.31 91 GLU A N 1
ATOM 652 C CA . GLU A 1 91 ? -9.454 -9.667 16.286 1.00 96.31 91 GLU A CA 1
ATOM 653 C C . GLU A 1 91 ? -10.072 -8.759 17.357 1.00 96.31 91 GLU A C 1
ATOM 655 O O . GLU A 1 91 ? -10.795 -9.233 18.235 1.00 96.31 91 GLU A O 1
ATOM 660 N N . SER A 1 92 ? -9.824 -7.447 17.279 1.00 92.75 92 SER A N 1
ATOM 661 C CA . SER A 1 92 ? -10.434 -6.477 18.191 1.00 92.75 92 SER A CA 1
ATOM 662 C C . SER A 1 92 ? -11.955 -6.445 18.054 1.00 92.75 92 SER A C 1
ATOM 664 O O . SER A 1 92 ? -12.644 -6.399 19.069 1.00 92.75 92 SER A O 1
ATOM 666 N N . LEU A 1 93 ? -12.481 -6.474 16.825 1.00 92.19 93 LEU A N 1
ATOM 667 C CA . LEU A 1 93 ? -13.923 -6.460 16.572 1.00 92.19 93 LEU A CA 1
ATOM 668 C C . LEU A 1 93 ? -14.605 -7.706 17.135 1.00 92.19 93 LEU A C 1
ATOM 670 O O . LEU A 1 93 ? -15.604 -7.576 17.837 1.00 92.19 93 LEU A O 1
ATOM 674 N N . ILE A 1 94 ? -14.039 -8.890 16.883 1.00 94.00 94 ILE A N 1
ATOM 675 C CA . ILE A 1 94 ? -14.560 -10.159 17.414 1.00 94.00 94 ILE A CA 1
ATOM 676 C C . ILE A 1 94 ? -14.651 -10.086 18.942 1.00 94.00 94 ILE A C 1
ATOM 678 O O . ILE A 1 94 ? -15.709 -10.345 19.508 1.00 94.00 94 ILE A O 1
ATOM 682 N N . ARG A 1 95 ? -13.582 -9.629 19.603 1.00 90.44 95 ARG A N 1
ATOM 683 C CA . ARG A 1 95 ? -13.551 -9.477 21.064 1.00 90.44 95 ARG A CA 1
ATOM 684 C C . ARG A 1 95 ? -14.600 -8.494 21.581 1.00 90.44 95 ARG A C 1
ATOM 686 O O . ARG A 1 95 ? -15.205 -8.731 22.621 1.00 90.44 95 ARG A O 1
ATOM 693 N N . THR A 1 96 ? -14.799 -7.365 20.902 1.00 87.69 96 THR A N 1
ATOM 694 C CA . THR A 1 96 ? -15.814 -6.381 21.303 1.00 87.69 96 THR A CA 1
ATOM 695 C C . THR A 1 96 ? -17.228 -6.944 21.181 1.00 87.69 96 THR A C 1
ATOM 697 O O . THR A 1 96 ? -18.051 -6.680 22.053 1.00 87.69 96 THR A O 1
ATOM 700 N N . GLU A 1 97 ? -17.514 -7.730 20.143 1.00 85.12 97 GLU A N 1
ATOM 701 C CA . GLU A 1 97 ? -18.816 -8.384 19.981 1.00 85.12 97 GLU A CA 1
ATOM 702 C C . GLU A 1 97 ? -19.050 -9.471 21.039 1.00 85.12 97 GLU A C 1
ATOM 704 O O . GLU A 1 97 ? -20.126 -9.518 21.630 1.00 85.12 97 GLU A O 1
ATOM 709 N N . GLU A 1 98 ? -18.034 -10.275 21.364 1.00 87.06 98 GLU A N 1
ATOM 710 C CA . GLU A 1 98 ? -18.104 -11.248 22.466 1.00 87.06 98 GLU A CA 1
ATOM 711 C C . GLU A 1 98 ? -18.439 -10.576 23.806 1.00 87.06 98 GLU A C 1
ATOM 713 O O . GLU A 1 98 ? -19.282 -11.070 24.550 1.00 87.06 98 GLU A O 1
ATOM 718 N N . LEU A 1 99 ? -17.837 -9.416 24.089 1.00 84.06 99 LEU A N 1
ATOM 719 C CA . LEU A 1 99 ? -18.121 -8.630 25.296 1.00 84.06 99 LEU A CA 1
ATOM 720 C C . LEU A 1 99 ? -19.523 -8.004 25.309 1.00 84.06 99 LEU A C 1
ATOM 722 O O . LEU A 1 99 ? -20.032 -7.707 26.383 1.00 84.06 99 LEU A O 1
ATOM 726 N N . ARG A 1 100 ? -20.133 -7.756 24.145 1.00 80.00 100 ARG A N 1
ATOM 727 C CA . ARG A 1 100 ? -21.504 -7.224 24.039 1.00 80.00 100 ARG A CA 1
ATOM 728 C C . ARG A 1 100 ? -22.572 -8.309 24.160 1.00 80.00 100 ARG A C 1
ATOM 730 O O . ARG A 1 100 ? -23.713 -7.989 24.478 1.00 80.00 100 ARG A O 1
ATOM 737 N N . ALA A 1 101 ? -22.222 -9.554 23.843 1.00 78.69 101 ALA A N 1
ATOM 738 C CA . ALA A 1 101 ? -23.140 -10.689 23.833 1.00 78.69 101 ALA A CA 1
ATOM 739 C C . ALA A 1 101 ? -23.291 -11.390 25.199 1.00 78.69 101 ALA A C 1
ATOM 741 O O . ALA A 1 101 ? -24.195 -12.215 25.340 1.00 78.69 101 ALA A O 1
ATOM 742 N N . GLY A 1 102 ? -22.417 -11.098 26.169 1.00 63.59 102 GLY A N 1
ATOM 743 C CA . GLY A 1 102 ? -22.465 -11.612 27.546 1.00 63.59 102 GLY A CA 1
ATOM 744 C C . GLY A 1 102 ? -23.011 -10.595 28.536 1.00 63.59 102 GLY A C 1
ATOM 745 O O . GLY A 1 102 ? -23.665 -11.043 29.504 1.00 63.59 102 GLY A O 1
#

Sequence (102 aa):
GRPDRAARVDQETALADTSRLLGVAVTAADLLGYREQVWETGLPVAMPGHRERVAALRVALAEQGGLSVTGAWVAGTGLAAVVTDARAVAESLIRTEELRAG

Secondary structure (DSSP, 8-state):
-PPP-PPP--HHHHHHHHHHHHTS---GGG-S-------SS-S----TTHHHHHHHHHHHHHHH-S----SHHHH-S-HHHHHHHHHHHHHHHHHHHHHHH-

pLDDT: mean 88.73, std 12.7, range [37.84, 98.25]

Foldseek 3Di:
DQPDQPPFCDPVNVQVVVCVVVVHRDDPVNDPDDDTDGDSDDQDDQDPCQQVVLVVVQVVDVVVDPDDDADCSRQNPDPVSRVVRVVVRVVVNVVVVVVVVD

Mean predicted aligned error: 7.09 Å

Radius of gyration: 21.74 Å; Cα contacts (8 Å, |Δi|>4): 53; chains: 1; bounding box: 47×32×57 Å